Protein AF-A0A6M3XP50-F1 (afdb_monomer_lite)

Sequence (77 aa):
MKIRDLPKNSTLRGVKFKLPTGEEVYWYSQWGNPDGKAGIWYKKDMKESRVYPFFLDELIEALEYEVVDSEKQQRKL

Secondary structure (DSSP, 8-state):
-BGGGS-TT---TT-EEE-TTS-EEEEEEEEE-TTS-EEEEEESSTT-S--EEEEES-GGGGGGSBB---S-S----

Radius of gyration: 12.63 Å; chains: 1; bounding box: 33×35×26 Å

Foldseek 3Di:
DFQLPPDPPDDQAQFWWADPVRQIWGFHDWDADPVQKIWTFTHSDPPDPDTDTDTDSDPVVNRGIGGDDPPDPPDDD

pLDDT: mean 87.78, std 15.62, range [37.0, 97.38]

Organism: NCBI:txid1070528

Structure (mmCIF, N/CA/C/O backbone):
data_AF-A0A6M3XP50-F1
#
_entry.id   AF-A0A6M3XP50-F1
#
loop_
_atom_site.group_PDB
_atom_site.id
_atom_site.type_symbol
_atom_site.label_atom_id
_atom_site.label_alt_id
_atom_site.label_comp_id
_atom_site.label_asym_id
_atom_site.label_entity_id
_atom_site.label_seq_id
_atom_site.pdbx_PDB_ins_code
_atom_site.Cartn_x
_atom_site.Cartn_y
_atom_site.Cartn_z
_atom_site.occupancy
_atom_site.B_iso_or_equiv
_atom_site.auth_seq_id
_atom_site.auth_comp_id
_atom_site.auth_asym_id
_atom_site.auth_atom_id
_atom_site.pdbx_PDB_model_num
ATOM 1 N N . MET A 1 1 ? -13.742 1.081 -4.580 1.00 90.56 1 MET A N 1
ATOM 2 C CA . MET A 1 1 ? -12.913 1.771 -5.602 1.00 90.56 1 MET A CA 1
ATOM 3 C C . MET A 1 1 ? -11.506 1.194 -5.535 1.00 90.56 1 MET A C 1
ATOM 5 O O . MET A 1 1 ? -11.124 0.796 -4.442 1.00 90.56 1 MET A O 1
ATOM 9 N N . LYS A 1 2 ? -10.744 1.110 -6.633 1.00 94.62 2 LYS A N 1
ATOM 10 C CA . LYS A 1 2 ? -9.328 0.698 -6.575 1.00 94.62 2 LYS A CA 1
ATOM 11 C C . LYS A 1 2 ? -8.393 1.903 -6.503 1.00 94.62 2 LYS A C 1
ATOM 13 O O . LYS A 1 2 ? -8.771 3.000 -6.906 1.00 94.62 2 LYS A O 1
ATOM 18 N N . ILE A 1 3 ? -7.157 1.701 -6.045 1.00 93.94 3 ILE A N 1
ATOM 19 C CA . ILE A 1 3 ? -6.138 2.765 -5.996 1.00 93.94 3 ILE A CA 1
ATOM 20 C C . ILE A 1 3 ? -5.901 3.384 -7.384 1.00 93.94 3 ILE A C 1
ATOM 22 O O . ILE A 1 3 ? -5.805 4.605 -7.498 1.00 93.94 3 ILE A O 1
ATOM 26 N N . ARG A 1 4 ? -5.886 2.578 -8.453 1.00 94.25 4 ARG A N 1
ATOM 27 C CA . ARG A 1 4 ? -5.738 3.053 -9.843 1.00 94.25 4 ARG A CA 1
ATOM 28 C C . ARG A 1 4 ? -6.839 4.018 -10.301 1.00 94.25 4 ARG A C 1
ATOM 30 O O . ARG A 1 4 ? -6.634 4.767 -11.251 1.00 94.25 4 ARG A O 1
ATOM 37 N N . ASP A 1 5 ? -8.012 3.944 -9.670 1.00 93.81 5 ASP A N 1
ATOM 38 C CA . ASP A 1 5 ? -9.189 4.728 -10.045 1.00 93.81 5 ASP A CA 1
ATOM 39 C C . ASP A 1 5 ? -9.187 6.102 -9.342 1.00 93.81 5 ASP A C 1
ATOM 41 O O . ASP A 1 5 ? -10.056 6.936 -9.606 1.00 93.81 5 ASP A O 1
ATOM 45 N N . LEU A 1 6 ? -8.220 6.357 -8.447 1.00 90.56 6 LEU A N 1
ATOM 46 C CA . LEU A 1 6 ? -8.051 7.656 -7.806 1.00 90.56 6 LEU A CA 1
ATOM 47 C C . LEU A 1 6 ? -7.705 8.737 -8.846 1.00 90.56 6 LEU A C 1
ATOM 49 O O . LEU A 1 6 ? -7.030 8.462 -9.843 1.00 90.56 6 LEU A O 1
ATOM 53 N N . PRO A 1 7 ? -8.111 10.001 -8.614 1.00 91.38 7 PRO A N 1
ATOM 54 C CA . PRO A 1 7 ? -7.718 11.111 -9.475 1.00 91.38 7 PRO A CA 1
ATOM 55 C C . PRO A 1 7 ? -6.199 11.147 -9.696 1.00 91.38 7 PRO A C 1
ATOM 57 O O . PRO A 1 7 ? -5.432 10.980 -8.752 1.00 91.38 7 PRO A O 1
ATOM 60 N N . LYS A 1 8 ? -5.753 11.421 -10.929 1.00 83.25 8 LYS A N 1
ATOM 61 C CA . LYS A 1 8 ? -4.329 11.346 -11.331 1.00 83.25 8 LYS A CA 1
ATOM 62 C C . LYS A 1 8 ? -3.358 12.170 -10.468 1.00 83.25 8 LYS A C 1
ATOM 64 O O . LYS A 1 8 ? -2.176 11.855 -10.436 1.00 83.25 8 LYS A O 1
ATOM 69 N N . ASN A 1 9 ? -3.849 13.204 -9.784 1.00 84.69 9 ASN A N 1
ATOM 70 C CA . ASN A 1 9 ? -3.052 14.093 -8.929 1.00 84.69 9 ASN A CA 1
ATOM 71 C C . ASN A 1 9 ? -3.276 13.847 -7.426 1.00 84.69 9 ASN A C 1
ATOM 73 O O . ASN A 1 9 ? -2.865 14.660 -6.599 1.00 84.69 9 ASN A O 1
ATOM 77 N N . SER A 1 10 ? -3.959 12.762 -7.060 1.00 84.50 10 SER A N 1
ATOM 78 C CA . SER A 1 10 ? -4.167 12.392 -5.665 1.00 84.50 10 SER A CA 1
ATOM 79 C C . SER A 1 10 ? -2.856 11.961 -5.021 1.00 84.50 10 SER A C 1
ATOM 81 O O . SER A 1 10 ? -2.084 11.186 -5.583 1.00 84.50 10 SER A O 1
ATOM 83 N N . THR A 1 11 ? -2.631 12.419 -3.793 1.00 90.25 11 THR A N 1
ATOM 84 C CA . THR A 1 11 ? -1.627 11.800 -2.930 1.00 90.25 11 THR A CA 1
ATOM 85 C C . THR A 1 11 ? -2.161 10.465 -2.427 1.00 90.25 11 THR A C 1
ATOM 87 O O . THR A 1 11 ? -3.304 10.379 -1.982 1.00 90.25 11 THR A O 1
ATOM 90 N N . LEU A 1 12 ? -1.330 9.424 -2.470 1.00 92.44 12 LEU A N 1
ATOM 91 C CA . LEU A 1 12 ? -1.671 8.154 -1.830 1.00 92.44 12 LEU A CA 1
ATOM 92 C C . LEU A 1 12 ? -1.488 8.228 -0.314 1.00 92.44 12 LEU A C 1
ATOM 94 O O . LEU A 1 12 ? -2.086 7.448 0.412 1.00 92.44 12 LEU A O 1
ATOM 98 N N . ARG A 1 13 ? -0.701 9.179 0.203 1.00 93.00 13 ARG A N 1
ATOM 99 C CA . ARG A 1 13 ? -0.412 9.259 1.638 1.00 93.00 13 ARG A CA 1
ATOM 100 C C . ARG A 1 13 ? -1.692 9.478 2.449 1.00 93.00 13 ARG A C 1
ATOM 102 O O . ARG A 1 13 ? -2.344 10.509 2.323 1.00 93.00 13 ARG A O 1
ATOM 109 N N . GLY A 1 14 ? -1.993 8.537 3.338 1.00 92.38 14 GLY A N 1
ATOM 110 C CA . GLY A 1 14 ? -3.184 8.536 4.183 1.00 92.38 14 GLY A CA 1
ATOM 111 C C . GLY A 1 14 ? -4.424 7.922 3.536 1.00 92.38 14 GLY A C 1
ATOM 112 O O . GLY A 1 14 ? -5.455 7.855 4.201 1.00 92.38 14 GLY A O 1
ATOM 113 N N . VAL A 1 15 ? -4.338 7.436 2.294 1.00 94.19 15 VAL A N 1
ATOM 114 C CA . VAL A 1 15 ? -5.397 6.614 1.698 1.00 94.19 15 VAL A CA 1
ATOM 115 C C . VAL A 1 15 ? -5.496 5.315 2.487 1.00 94.19 15 VAL A C 1
ATOM 117 O O . VAL A 1 15 ? -4.494 4.617 2.666 1.00 94.19 15 VAL A O 1
ATOM 120 N N . LYS A 1 16 ? -6.702 5.002 2.967 1.00 95.88 16 LYS A N 1
ATOM 121 C CA . LYS A 1 16 ? -6.998 3.721 3.602 1.00 95.88 16 LYS A CA 1
ATOM 122 C C . LYS A 1 16 ? -7.321 2.694 2.522 1.00 95.88 16 LYS A C 1
ATOM 124 O O . LYS A 1 16 ? -8.135 2.959 1.641 1.00 95.88 16 LYS A O 1
ATOM 129 N N . PHE A 1 17 ? -6.688 1.533 2.574 1.00 96.19 17 PHE A N 1
ATOM 130 C CA . PHE A 1 17 ? -6.888 0.465 1.602 1.00 96.19 17 PHE A CA 1
ATOM 131 C C . PHE A 1 17 ? -6.789 -0.906 2.268 1.00 96.19 17 PHE A C 1
ATOM 133 O O . PHE A 1 17 ? -6.307 -1.030 3.396 1.00 96.19 17 PHE A O 1
ATOM 140 N N . LYS A 1 18 ? -7.267 -1.934 1.572 1.00 97.38 18 LYS A N 1
ATOM 141 C CA . LYS A 1 18 ? -7.265 -3.316 2.043 1.00 97.38 18 LYS A CA 1
ATOM 142 C C . LYS A 1 18 ? -6.125 -4.100 1.401 1.00 97.38 18 LYS A C 1
ATOM 144 O O . LYS A 1 18 ? -6.018 -4.154 0.177 1.00 97.38 18 LYS A O 1
ATOM 149 N N . LEU A 1 19 ? -5.285 -4.713 2.230 1.00 95.75 19 LEU A N 1
ATOM 150 C CA . LEU A 1 19 ? -4.244 -5.637 1.785 1.00 95.75 19 LEU A CA 1
ATOM 151 C C . LEU A 1 19 ? -4.852 -6.973 1.322 1.00 95.75 19 LEU A C 1
ATOM 153 O O . LEU A 1 19 ? -5.945 -7.332 1.768 1.00 95.75 19 LEU A O 1
ATOM 157 N N . PRO A 1 20 ? -4.128 -7.777 0.518 1.00 93.88 20 PRO A N 1
ATOM 158 C CA . PRO A 1 20 ? -4.557 -9.130 0.142 1.00 93.88 20 PRO A CA 1
ATOM 159 C C . PRO A 1 20 ? -4.838 -10.051 1.340 1.00 93.88 20 PRO A C 1
ATOM 161 O O . PRO A 1 20 ? -5.655 -10.962 1.251 1.00 93.88 20 PRO A O 1
ATOM 164 N N . THR A 1 21 ? -4.196 -9.793 2.484 1.00 93.25 21 THR A N 1
ATOM 165 C CA . THR A 1 21 ? -4.430 -10.497 3.757 1.00 93.25 2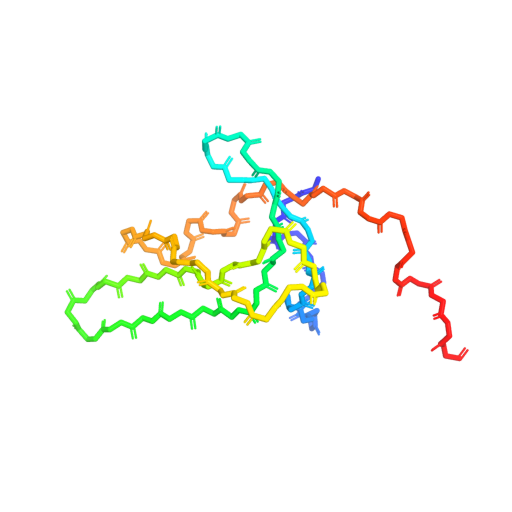1 THR A CA 1
ATOM 166 C C . THR A 1 21 ? -5.770 -10.148 4.413 1.00 93.25 21 THR A C 1
ATOM 168 O O . THR A 1 21 ? -6.156 -10.775 5.396 1.00 93.25 21 THR A O 1
ATOM 171 N N . GLY A 1 22 ? -6.475 -9.138 3.900 1.00 94.31 22 GLY A N 1
ATOM 172 C CA . GLY A 1 22 ? -7.723 -8.616 4.444 1.00 94.31 22 GLY A CA 1
ATOM 173 C C . GLY A 1 22 ? -7.557 -7.479 5.456 1.00 94.31 22 GLY A C 1
ATOM 174 O O . GLY A 1 22 ? -8.566 -6.894 5.844 1.00 94.31 22 GLY A O 1
ATOM 175 N N . GLU A 1 23 ? -6.327 -7.144 5.864 1.00 95.25 23 GLU A N 1
ATOM 176 C CA . GLU A 1 23 ? -6.045 -6.047 6.799 1.00 95.25 23 GLU A CA 1
ATOM 177 C C . GLU A 1 23 ? -6.294 -4.681 6.138 1.00 95.25 23 GLU A C 1
ATOM 179 O O . GLU A 1 23 ? -5.838 -4.428 5.022 1.00 95.25 23 GLU A O 1
ATOM 184 N N . GLU A 1 24 ? -6.996 -3.785 6.834 1.00 96.56 24 GLU A N 1
ATOM 185 C CA . GLU A 1 24 ? -7.173 -2.398 6.398 1.00 96.56 24 GLU A CA 1
ATOM 186 C C . GLU A 1 24 ? -6.067 -1.515 6.970 1.00 96.56 24 GLU A C 1
ATOM 188 O O . GLU A 1 24 ? -5.893 -1.422 8.187 1.00 96.56 24 GLU A O 1
ATOM 193 N N . VAL A 1 25 ? -5.343 -0.830 6.095 1.00 96.69 25 VAL A N 1
ATOM 194 C CA . VAL A 1 25 ? -4.150 -0.061 6.453 1.00 96.69 25 VAL A CA 1
ATOM 195 C C . VAL A 1 25 ? -4.121 1.270 5.716 1.00 96.69 25 VAL A C 1
ATOM 197 O O . VAL A 1 25 ? -4.851 1.488 4.753 1.00 96.69 25 VAL A O 1
ATOM 200 N N . TYR A 1 26 ? -3.262 2.176 6.165 1.00 96.75 26 TYR A N 1
ATOM 201 C CA . TYR A 1 26 ? -3.045 3.471 5.535 1.00 96.75 26 TYR A CA 1
ATOM 202 C C . TYR A 1 26 ? -1.743 3.478 4.753 1.00 96.75 26 TYR A C 1
ATOM 204 O O . TYR A 1 26 ? -0.690 3.110 5.279 1.00 96.75 26 TYR A O 1
ATOM 212 N N . TRP A 1 27 ? -1.794 3.968 3.520 1.00 96.50 27 TRP A N 1
ATOM 213 C CA . TRP A 1 27 ? -0.604 4.152 2.699 1.00 96.50 27 TRP A CA 1
ATOM 214 C C . TRP A 1 27 ? 0.261 5.272 3.275 1.00 96.50 27 TRP A C 1
ATOM 216 O O . TRP A 1 27 ? -0.201 6.399 3.456 1.00 96.50 27 TRP A O 1
ATOM 226 N N . TYR A 1 28 ? 1.530 4.989 3.558 1.00 96.31 28 TYR A N 1
ATOM 227 C CA . TYR A 1 28 ? 2.470 5.991 4.053 1.00 96.31 28 TYR A CA 1
ATOM 228 C C . TYR A 1 28 ? 3.428 6.458 2.956 1.00 96.31 28 TYR A C 1
ATOM 230 O O . TYR A 1 28 ? 3.539 7.662 2.714 1.00 96.31 28 TYR A O 1
ATOM 238 N N . SER A 1 29 ? 4.078 5.514 2.278 1.00 95.94 29 SER A N 1
ATOM 239 C CA . SER A 1 29 ? 4.934 5.735 1.109 1.00 95.94 29 SER A CA 1
ATOM 240 C C . SER A 1 29 ? 5.170 4.411 0.376 1.00 95.94 29 SER A C 1
ATOM 242 O O . SER A 1 29 ? 4.733 3.358 0.829 1.00 95.94 29 SER A O 1
ATOM 244 N N . GLN A 1 30 ? 5.869 4.453 -0.751 1.00 95.25 30 GLN A N 1
ATOM 245 C CA . GLN A 1 30 ? 6.292 3.288 -1.521 1.00 95.25 30 GLN A CA 1
ATOM 246 C C . GLN A 1 30 ? 7.810 3.236 -1.639 1.00 95.25 30 GLN A C 1
ATOM 248 O O . GLN A 1 30 ? 8.493 4.247 -1.461 1.00 95.25 30 GLN A O 1
ATOM 253 N N . TRP A 1 31 ? 8.330 2.063 -1.968 1.00 94.25 31 TRP A N 1
ATOM 254 C CA . TRP A 1 31 ? 9.743 1.851 -2.229 1.00 94.25 31 TRP A CA 1
ATOM 255 C C . TRP A 1 31 ? 9.935 0.866 -3.385 1.00 94.25 31 TRP A C 1
ATOM 257 O O . TRP A 1 31 ? 9.060 0.057 -3.690 1.00 94.25 31 TRP A O 1
ATOM 267 N N . GLY A 1 32 ? 11.086 0.977 -4.041 1.00 92.31 32 GLY A N 1
ATOM 268 C CA . GLY A 1 32 ? 11.509 0.121 -5.140 1.00 92.31 32 GLY A CA 1
ATOM 269 C C . GLY A 1 32 ? 13.029 0.125 -5.206 1.00 92.31 32 GLY A C 1
ATOM 270 O O . GLY A 1 32 ? 13.644 1.191 -5.149 1.00 92.31 32 GLY A O 1
ATOM 271 N N . ASN A 1 33 ? 13.626 -1.057 -5.275 1.00 84.19 33 ASN A N 1
ATOM 272 C CA . ASN A 1 33 ? 15.064 -1.256 -5.314 1.00 84.19 33 ASN A CA 1
ATOM 273 C C . ASN A 1 33 ? 15.513 -1.657 -6.730 1.00 84.19 33 ASN A C 1
ATOM 275 O O . ASN A 1 33 ? 14.744 -2.276 -7.469 1.00 84.19 33 ASN A O 1
ATOM 279 N N . PRO A 1 34 ? 16.776 -1.381 -7.107 1.00 84.69 34 PRO A N 1
ATOM 280 C CA . PRO A 1 34 ? 17.327 -1.799 -8.399 1.00 84.69 34 PRO A CA 1
ATOM 281 C C . PRO A 1 34 ? 17.332 -3.317 -8.634 1.00 84.69 34 PRO A C 1
ATOM 283 O O . PRO A 1 34 ? 17.451 -3.752 -9.773 1.00 84.69 34 PRO A O 1
ATOM 286 N N . ASP A 1 35 ? 17.218 -4.121 -7.572 1.00 85.19 35 ASP A N 1
ATOM 287 C CA . ASP A 1 35 ? 17.161 -5.587 -7.626 1.00 85.19 35 ASP A CA 1
ATOM 288 C C . ASP A 1 35 ? 15.755 -6.135 -7.935 1.00 85.19 35 ASP A C 1
ATOM 290 O O . ASP A 1 35 ? 15.529 -7.339 -7.833 1.00 85.19 35 ASP A O 1
ATOM 294 N N . GLY A 1 36 ? 14.814 -5.258 -8.297 1.00 82.94 36 GLY A N 1
ATOM 295 C CA . GLY A 1 36 ? 13.439 -5.611 -8.642 1.00 82.94 36 GLY A CA 1
ATOM 296 C C . GLY A 1 36 ? 12.495 -5.702 -7.446 1.00 82.94 36 GLY A C 1
ATOM 297 O O . GLY A 1 36 ? 11.297 -5.835 -7.649 1.00 82.94 36 GLY A O 1
ATOM 298 N N . LYS A 1 37 ? 12.978 -5.582 -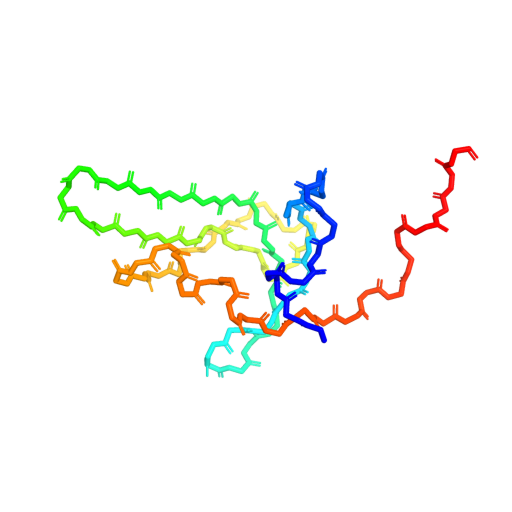6.201 1.00 88.19 37 LYS A N 1
ATOM 299 C CA . LYS A 1 37 ? 12.082 -5.598 -5.036 1.00 88.19 37 LYS A CA 1
ATOM 300 C C . LYS A 1 37 ? 11.314 -4.291 -4.931 1.00 88.19 37 LYS A C 1
ATOM 302 O O . LYS A 1 37 ? 11.924 -3.221 -4.918 1.00 88.19 37 LYS A O 1
ATOM 307 N N . ALA A 1 38 ? 10.007 -4.371 -4.735 1.00 95.38 38 ALA A N 1
ATOM 308 C CA . ALA A 1 38 ? 9.168 -3.213 -4.473 1.00 95.38 38 ALA A CA 1
ATOM 309 C C . ALA A 1 38 ? 8.264 -3.436 -3.263 1.00 95.38 38 ALA A C 1
ATOM 311 O O . ALA A 1 38 ? 8.129 -4.542 -2.735 1.00 95.38 38 ALA A O 1
ATOM 312 N N . GLY A 1 39 ? 7.637 -2.360 -2.800 1.00 96.62 39 GLY A N 1
ATOM 313 C CA . GLY A 1 39 ? 6.648 -2.479 -1.750 1.00 96.62 39 GLY A CA 1
ATOM 314 C C . GLY A 1 39 ? 6.056 -1.168 -1.278 1.00 96.62 39 GLY A C 1
ATOM 315 O O . GLY A 1 39 ? 6.358 -0.075 -1.765 1.00 96.62 39 GLY A O 1
ATOM 316 N N . ILE A 1 40 ? 5.198 -1.311 -0.278 1.00 97.06 40 ILE A N 1
ATOM 317 C CA . ILE A 1 40 ? 4.478 -0.224 0.371 1.00 97.06 40 ILE A CA 1
ATOM 318 C C . ILE A 1 40 ? 4.948 -0.153 1.819 1.00 97.06 40 ILE A C 1
ATOM 320 O O . ILE A 1 40 ? 5.020 -1.162 2.520 1.00 97.06 40 ILE A O 1
ATOM 324 N N . TRP A 1 41 ? 5.238 1.052 2.285 1.00 97.31 41 TRP A N 1
ATOM 325 C CA . TRP A 1 41 ? 5.239 1.358 3.706 1.00 97.31 41 TRP 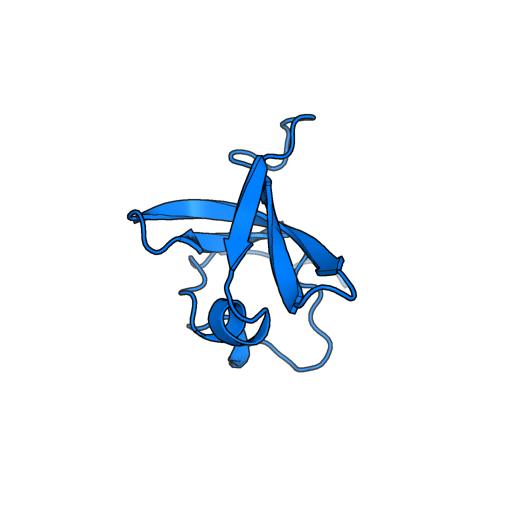A CA 1
ATOM 326 C C . TRP A 1 41 ? 3.819 1.730 4.105 1.00 97.31 41 TRP A C 1
ATOM 328 O O . TRP A 1 41 ? 3.258 2.697 3.583 1.00 97.31 41 TRP A O 1
ATOM 338 N N . TYR A 1 42 ? 3.237 0.980 5.035 1.00 96.81 42 TYR A N 1
ATOM 339 C CA . TYR A 1 42 ? 1.894 1.238 5.540 1.00 96.81 42 TYR A CA 1
ATOM 340 C C . TYR A 1 42 ? 1.887 1.501 7.046 1.00 96.81 42 TYR A C 1
ATOM 342 O O . TYR A 1 42 ? 2.831 1.171 7.770 1.00 96.81 42 TYR A O 1
ATOM 350 N N . LYS A 1 43 ? 0.798 2.100 7.524 1.00 97.31 43 LYS A N 1
ATOM 351 C CA . LYS A 1 43 ? 0.481 2.250 8.947 1.00 97.31 43 LYS A CA 1
ATOM 352 C C . LYS A 1 43 ? -0.835 1.560 9.269 1.00 97.31 43 LYS A C 1
ATOM 354 O O . LYS A 1 43 ? -1.754 1.604 8.456 1.00 97.31 43 LYS A O 1
ATOM 359 N N . LYS A 1 44 ? -0.952 0.971 10.458 1.00 95.44 44 LYS A N 1
ATOM 360 C CA . LYS A 1 44 ? -2.228 0.413 10.940 1.00 95.44 44 LYS A CA 1
ATOM 361 C C . LYS A 1 44 ? -3.158 1.521 11.446 1.00 95.44 44 LYS A C 1
ATOM 363 O O . LYS A 1 44 ? -4.363 1.472 11.229 1.00 95.44 44 LYS A O 1
ATOM 368 N N . ASP A 1 45 ? -2.578 2.570 12.030 1.00 93.69 45 ASP A N 1
ATOM 369 C CA . ASP A 1 45 ? -3.251 3.817 12.405 1.00 93.69 45 ASP A CA 1
ATOM 370 C C . ASP A 1 45 ? -2.418 5.023 11.931 1.00 93.69 45 ASP A C 1
ATOM 372 O O . ASP A 1 45 ? -1.197 5.054 12.087 1.00 93.69 45 ASP A O 1
ATOM 376 N N . MET A 1 46 ? -3.059 6.055 11.375 1.00 89.44 46 MET A N 1
ATOM 377 C CA . MET A 1 46 ? -2.384 7.293 10.957 1.00 89.44 46 MET A CA 1
ATOM 378 C C . MET A 1 46 ? -1.664 8.025 12.097 1.00 89.44 46 MET A C 1
ATOM 380 O O . MET A 1 46 ? -0.701 8.752 11.837 1.00 89.44 46 MET A O 1
ATOM 384 N N . LYS A 1 47 ? -2.108 7.833 13.344 1.00 90.88 47 LYS A N 1
ATOM 385 C CA . LYS A 1 47 ? -1.498 8.411 14.550 1.00 90.88 47 LYS A CA 1
ATOM 386 C C . LYS A 1 47 ? -0.288 7.622 15.052 1.00 90.88 47 LYS A C 1
ATOM 388 O O . LYS A 1 47 ? 0.462 8.134 15.878 1.00 90.88 47 LYS A O 1
ATOM 393 N N . GLU A 1 48 ? -0.086 6.396 14.574 1.00 89.31 48 GLU A N 1
ATOM 394 C CA . GLU A 1 48 ? 1.041 5.556 14.975 1.00 89.31 48 GLU A CA 1
ATOM 395 C C . GLU A 1 48 ? 2.350 6.080 14.363 1.00 89.31 48 GLU A C 1
ATOM 397 O O . GLU A 1 48 ? 2.397 6.477 13.196 1.00 89.31 48 GLU A O 1
ATOM 402 N N . SER A 1 49 ? 3.445 6.076 15.127 1.00 91.62 49 SER A N 1
ATOM 403 C CA . SER A 1 49 ? 4.772 6.464 14.615 1.00 91.62 49 SER A CA 1
ATOM 404 C C . SER A 1 49 ? 5.425 5.372 13.767 1.00 91.62 49 SER A C 1
ATOM 406 O O . SER A 1 49 ? 6.253 5.663 12.907 1.00 91.62 49 SER A O 1
ATOM 408 N N . ARG A 1 50 ? 5.064 4.113 14.015 1.00 96.12 50 ARG A N 1
ATOM 409 C CA . ARG A 1 50 ? 5.640 2.944 13.358 1.00 96.12 50 ARG A CA 1
ATOM 410 C C . ARG A 1 50 ? 5.048 2.745 11.965 1.00 96.12 50 ARG A C 1
ATOM 412 O O . ARG A 1 50 ? 3.875 3.014 11.722 1.00 96.12 50 ARG A O 1
ATOM 419 N N . VAL A 1 51 ? 5.899 2.271 11.061 1.00 96.81 51 VAL A N 1
ATOM 420 C CA . VAL A 1 51 ? 5.557 1.880 9.692 1.00 96.81 51 VAL A CA 1
ATOM 421 C C . VAL A 1 51 ? 5.914 0.414 9.489 1.00 96.81 51 VAL A C 1
ATOM 423 O O . VAL A 1 51 ? 6.848 -0.097 10.113 1.00 96.81 51 VAL A O 1
ATOM 426 N N . TYR A 1 52 ? 5.162 -0.254 8.627 1.00 97.06 52 TYR A N 1
ATOM 427 C CA . TYR A 1 52 ? 5.294 -1.677 8.342 1.00 97.06 52 TYR A CA 1
ATOM 428 C C . TYR A 1 52 ? 5.526 -1.877 6.839 1.00 97.06 52 TYR A C 1
ATOM 430 O O . TYR A 1 52 ? 4.911 -1.164 6.041 1.00 97.06 52 TYR A O 1
ATOM 438 N N . PRO A 1 53 ? 6.419 -2.797 6.436 1.00 96.38 53 PRO A N 1
ATOM 439 C CA . PRO A 1 53 ? 6.616 -3.119 5.032 1.00 96.38 53 PRO A CA 1
ATOM 440 C C . PRO A 1 53 ? 5.542 -4.094 4.551 1.00 96.38 53 PRO A C 1
ATOM 442 O O . PRO A 1 53 ? 5.240 -5.079 5.223 1.00 96.38 53 PRO A O 1
ATOM 445 N N . PHE A 1 54 ? 5.041 -3.865 3.345 1.00 96.69 54 PHE A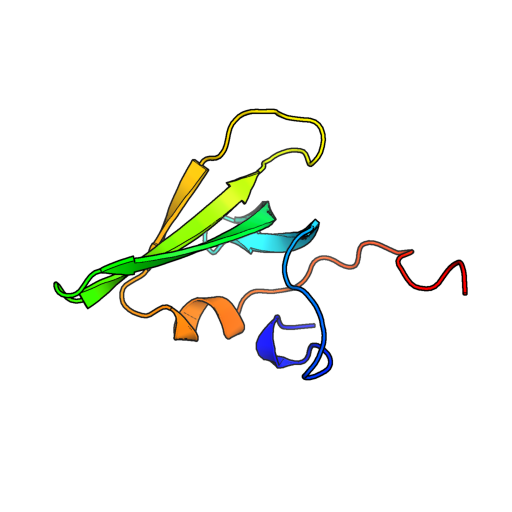 N 1
ATOM 446 C CA . PHE A 1 54 ? 4.368 -4.873 2.541 1.00 96.69 54 PHE A CA 1
ATOM 447 C C . PHE A 1 54 ? 5.152 -5.057 1.243 1.00 96.69 54 PHE A C 1
ATOM 449 O O . PHE A 1 54 ? 5.352 -4.090 0.508 1.00 96.69 54 PHE A O 1
ATOM 456 N N . PHE A 1 55 ? 5.647 -6.269 1.013 1.00 95.38 55 PHE A N 1
ATOM 457 C CA . PHE A 1 55 ? 6.487 -6.606 -0.134 1.00 95.38 55 PHE A CA 1
ATOM 458 C C . PHE A 1 55 ? 5.617 -6.945 -1.343 1.00 95.38 55 PHE A C 1
ATOM 460 O O . PHE A 1 55 ? 4.584 -7.592 -1.191 1.00 95.38 55 PHE A O 1
ATOM 467 N N . LEU A 1 56 ? 6.054 -6.498 -2.515 1.00 94.25 56 LEU A N 1
ATOM 468 C CA . LEU A 1 56 ? 5.410 -6.714 -3.806 1.00 94.25 56 LEU A CA 1
ATOM 469 C C . LEU A 1 56 ? 6.451 -7.204 -4.806 1.00 94.25 56 LEU A C 1
ATOM 471 O O . LEU A 1 56 ? 7.614 -6.786 -4.729 1.00 94.25 56 LEU A O 1
ATOM 475 N N . ASP A 1 57 ? 6.013 -8.023 -5.759 1.00 90.44 57 ASP A N 1
ATOM 476 C CA . ASP A 1 57 ? 6.848 -8.370 -6.908 1.00 90.44 57 ASP A CA 1
ATOM 477 C C . ASP A 1 57 ? 6.963 -7.141 -7.820 1.00 90.44 57 ASP A C 1
ATOM 479 O O . ASP A 1 57 ? 8.068 -6.697 -8.128 1.00 90.44 57 ASP A O 1
ATOM 483 N N . GLU A 1 58 ? 5.835 -6.491 -8.133 1.00 90.81 58 GLU A N 1
ATOM 484 C CA . GLU A 1 58 ? 5.816 -5.199 -8.819 1.00 90.81 58 GLU A CA 1
ATOM 485 C C . GLU A 1 58 ? 4.959 -4.150 -8.100 1.00 90.81 58 GLU A C 1
ATOM 487 O O . GLU A 1 58 ? 3.840 -4.401 -7.653 1.00 90.81 58 GLU A O 1
ATOM 492 N N . LEU A 1 59 ? 5.433 -2.898 -8.059 1.00 90.75 59 LEU A N 1
ATOM 493 C CA . LEU A 1 59 ? 4.684 -1.805 -7.425 1.00 90.75 59 LEU A CA 1
ATOM 494 C C . LEU A 1 59 ? 3.310 -1.564 -8.083 1.00 90.75 59 LEU A C 1
ATOM 496 O O . LEU A 1 59 ? 2.394 -1.071 -7.427 1.00 90.75 59 LEU A O 1
ATOM 500 N N . ILE A 1 60 ? 3.159 -1.909 -9.366 1.00 91.88 60 ILE A N 1
ATOM 501 C CA . ILE A 1 60 ? 1.905 -1.736 -10.107 1.00 91.88 60 ILE A CA 1
ATOM 502 C C . ILE A 1 60 ? 0.760 -2.579 -9.528 1.00 91.88 60 ILE A C 1
ATOM 504 O O . ILE A 1 60 ? -0.394 -2.167 -9.612 1.00 91.88 60 ILE A O 1
ATOM 508 N N . GLU A 1 61 ? 1.060 -3.699 -8.865 1.00 93.31 61 GLU A N 1
ATOM 509 C CA . GLU A 1 61 ? 0.059 -4.557 -8.218 1.00 93.31 61 GLU A CA 1
ATOM 510 C C . GLU A 1 61 ? -0.726 -3.816 -7.137 1.00 93.31 61 GLU A C 1
ATOM 512 O O . GLU A 1 61 ? -1.928 -4.025 -6.968 1.00 93.31 61 GLU A O 1
ATOM 517 N N . ALA A 1 62 ? -0.064 -2.885 -6.446 1.00 94.19 62 ALA A N 1
ATOM 518 C CA . ALA A 1 62 ? -0.683 -2.058 -5.422 1.00 94.19 62 ALA A CA 1
ATOM 519 C C . ALA A 1 62 ? -1.858 -1.232 -5.964 1.00 94.19 62 ALA A C 1
ATOM 521 O O . ALA A 1 62 ? -2.771 -0.884 -5.218 1.00 94.19 62 ALA A O 1
ATOM 522 N N . LEU A 1 63 ? -1.858 -0.914 -7.262 1.00 93.56 63 LEU A N 1
ATOM 523 C CA . LEU A 1 63 ? -2.913 -0.123 -7.888 1.00 93.56 63 LEU A CA 1
ATOM 524 C C . LEU A 1 63 ? -4.257 -0.865 -7.932 1.00 93.56 63 LEU A C 1
ATOM 526 O O . LEU A 1 63 ? -5.308 -0.229 -8.037 1.00 93.56 63 LEU A O 1
ATOM 530 N N . GLU A 1 64 ? -4.237 -2.191 -7.814 1.00 96.19 64 GLU A N 1
ATOM 531 C CA . GLU A 1 64 ? -5.433 -3.030 -7.831 1.00 96.19 64 GLU A CA 1
ATOM 532 C C . GLU A 1 64 ? -6.092 -3.170 -6.449 1.00 96.19 64 GLU A C 1
ATOM 534 O O . GLU A 1 64 ? -7.192 -3.722 -6.352 1.00 96.19 64 GLU A O 1
ATOM 539 N N . TYR A 1 65 ? -5.469 -2.643 -5.388 1.00 96.06 65 TYR A N 1
ATOM 540 C CA . TYR A 1 65 ? -5.997 -2.728 -4.028 1.00 96.06 65 TYR A CA 1
ATOM 541 C C . TYR A 1 65 ? -7.241 -1.872 -3.828 1.00 96.06 65 TYR A C 1
ATOM 543 O O . TYR A 1 65 ? -7.369 -0.766 -4.362 1.00 96.06 65 TYR A O 1
ATOM 551 N N . GLU A 1 66 ? -8.163 -2.402 -3.025 1.00 96.62 66 GLU A N 1
ATOM 552 C CA . GLU A 1 66 ? -9.421 -1.746 -2.704 1.00 96.62 66 GLU A CA 1
ATOM 553 C C . GLU A 1 66 ? -9.176 -0.597 -1.731 1.00 96.62 66 GLU A C 1
ATOM 555 O O . GLU A 1 66 ? -8.699 -0.797 -0.613 1.00 96.62 66 GLU A O 1
ATOM 560 N N . VAL A 1 67 ? -9.535 0.612 -2.150 1.00 95.12 67 VAL A N 1
ATOM 561 C CA . VAL A 1 67 ? -9.652 1.767 -1.268 1.00 95.12 67 VAL A CA 1
ATOM 562 C C . VAL A 1 67 ? -10.852 1.536 -0.362 1.00 95.12 67 VAL A C 1
ATOM 564 O O . VAL A 1 67 ? -11.969 1.303 -0.832 1.00 95.12 67 VAL A O 1
ATOM 567 N N . VAL A 1 68 ? -10.603 1.618 0.939 1.00 93.12 68 VAL A N 1
ATOM 568 C CA . VAL A 1 68 ? -11.645 1.629 1.958 1.00 93.12 68 VAL A CA 1
ATOM 569 C C . VAL A 1 68 ? -12.108 3.072 2.054 1.00 93.12 68 VAL A C 1
ATOM 571 O O . VAL A 1 68 ? -11.305 3.939 2.398 1.00 93.12 68 VAL A O 1
ATOM 574 N N . ASP A 1 69 ? -13.368 3.338 1.705 1.00 70.19 69 ASP A N 1
ATOM 575 C CA . ASP A 1 69 ? -13.939 4.685 1.727 1.00 70.19 69 ASP A CA 1
ATOM 576 C C . ASP A 1 69 ? -13.814 5.289 3.130 1.00 70.19 69 ASP A C 1
ATOM 578 O O . ASP A 1 69 ? -14.629 5.071 4.026 1.00 70.19 69 ASP A O 1
ATOM 582 N N . SER A 1 70 ? -12.767 6.082 3.334 1.00 53.88 70 SER A N 1
ATOM 583 C CA . SER A 1 70 ? -12.744 7.059 4.402 1.00 53.88 70 SER A CA 1
ATOM 584 C C . SER A 1 70 ? -13.605 8.218 3.924 1.00 53.88 70 SER A C 1
ATOM 586 O O . SER A 1 70 ? -13.116 9.124 3.243 1.00 53.88 70 SER A O 1
ATOM 588 N N . GLU A 1 71 ? -14.899 8.182 4.246 1.00 46.47 71 GLU A N 1
ATOM 589 C CA . GLU A 1 71 ? -15.729 9.380 4.197 1.00 46.47 71 GLU A CA 1
ATOM 590 C C . GLU A 1 71 ? -14.924 10.556 4.785 1.00 46.47 71 GLU A C 1
ATOM 592 O O . GLU A 1 71 ? -14.467 10.486 5.927 1.00 46.47 71 GLU A O 1
ATOM 597 N N . LYS A 1 72 ? -14.789 11.644 4.009 1.00 42.53 72 LYS A N 1
ATOM 598 C CA . LYS A 1 72 ? -14.153 12.940 4.351 1.00 42.53 72 LYS A CA 1
ATOM 599 C C . LYS A 1 72 ? -12.646 13.082 4.067 1.00 42.53 72 LYS A C 1
ATOM 601 O O . LYS A 1 72 ? -11.843 13.237 4.980 1.00 42.53 72 LYS A O 1
ATOM 606 N N . GLN A 1 73 ? -12.294 13.301 2.799 1.00 45.56 73 GLN A N 1
ATOM 607 C CA . GLN A 1 73 ? -11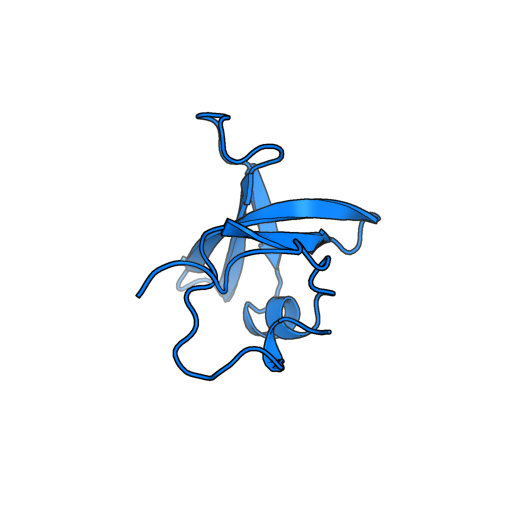.249 14.288 2.451 1.00 45.56 73 GLN A CA 1
ATOM 608 C C . GLN A 1 73 ? -11.704 15.339 1.418 1.00 45.56 73 GLN A C 1
ATOM 610 O O . GLN A 1 73 ? -10.896 16.094 0.897 1.00 45.56 73 GLN A O 1
ATOM 615 N N . GLN A 1 74 ? -13.014 15.484 1.188 1.00 40.66 74 GLN A N 1
ATOM 616 C CA . GLN A 1 74 ? -13.589 16.693 0.583 1.00 40.66 74 GLN A CA 1
ATOM 617 C C . GLN A 1 74 ? -14.148 17.618 1.669 1.00 40.66 74 GLN A C 1
ATOM 619 O O . GLN A 1 74 ? -15.356 17.815 1.756 1.00 40.66 74 GLN A O 1
ATOM 624 N N . ARG A 1 75 ? -13.309 18.179 2.543 1.00 44.28 75 ARG A N 1
ATOM 625 C CA . ARG A 1 75 ? -13.679 19.415 3.251 1.00 44.28 75 ARG A CA 1
ATOM 626 C C . ARG A 1 75 ? -12.450 20.281 3.482 1.00 44.28 75 ARG A C 1
ATOM 628 O O . ARG A 1 75 ? -11.509 19.836 4.131 1.00 44.28 75 ARG A O 1
ATOM 635 N N . LYS A 1 76 ? -12.603 21.541 3.060 1.00 41.56 76 LYS A N 1
ATOM 636 C CA . LYS A 1 76 ? -11.750 22.724 3.248 1.00 41.56 76 LYS A CA 1
ATOM 637 C C . LYS A 1 76 ? -10.730 22.985 2.135 1.00 41.56 76 LYS A C 1
ATOM 639 O O . LYS A 1 76 ? -9.532 22.803 2.321 1.00 41.56 76 LYS A O 1
ATOM 644 N N . LEU A 1 77 ? -11.251 23.478 1.012 1.00 37.00 77 LEU A N 1
ATOM 645 C CA . LEU A 1 77 ? -10.762 24.750 0.473 1.00 37.00 77 LEU A CA 1
ATOM 646 C C . LEU A 1 77 ? -11.636 25.862 1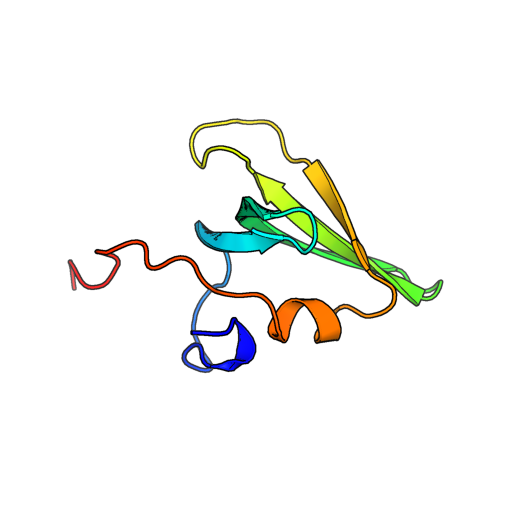.060 1.00 37.00 77 LEU A C 1
ATOM 648 O O . LEU A 1 77 ? -12.843 25.577 1.256 1.00 37.00 77 LEU A O 1
#